Protein AF-A0A820M233-F1 (afdb_monomer)

Radius of gyration: 31.6 Å; Cα contacts (8 Å, |Δi|>4): 36; chains: 1; bounding box: 51×32×123 Å

Structure (mmCIF, N/CA/C/O backbone):
data_AF-A0A820M233-F1
#
_entry.id   AF-A0A820M233-F1
#
loop_
_atom_site.group_PDB
_atom_site.id
_atom_site.type_symbol
_atom_site.label_atom_id
_atom_site.label_alt_id
_atom_site.label_comp_id
_atom_site.label_asym_id
_atom_site.label_entity_id
_atom_site.label_seq_id
_atom_site.pdbx_PDB_ins_code
_atom_site.Cartn_x
_atom_site.Cartn_y
_atom_site.Cartn_z
_atom_site.occupancy
_atom_site.B_iso_or_equiv
_atom_site.auth_seq_id
_atom_site.auth_comp_id
_atom_site.auth_asym_id
_atom_site.auth_atom_id
_atom_site.pdbx_PDB_model_num
ATOM 1 N N . SER A 1 1 ? 24.628 9.278 89.684 1.00 38.31 1 SER A N 1
ATOM 2 C CA . SER A 1 1 ? 24.177 8.459 88.545 1.00 38.31 1 SER A CA 1
ATOM 3 C C . SER A 1 1 ? 22.726 8.836 88.276 1.00 38.31 1 SER A C 1
ATOM 5 O O . SER A 1 1 ? 21.856 8.348 88.975 1.00 38.31 1 SER A O 1
ATOM 7 N N . ILE A 1 2 ? 22.454 10.005 87.689 1.00 32.47 2 ILE A N 1
ATOM 8 C CA . ILE A 1 2 ? 22.476 10.325 86.247 1.00 32.47 2 ILE A CA 1
ATOM 9 C C . ILE A 1 2 ? 21.501 9.424 85.460 1.00 32.47 2 ILE A C 1
ATOM 11 O O . ILE A 1 2 ? 21.882 8.339 85.047 1.00 32.47 2 ILE A O 1
ATOM 15 N N . HIS A 1 3 ? 20.241 9.842 85.314 1.00 36.00 3 HIS A N 1
ATOM 16 C CA . HIS A 1 3 ? 19.661 10.309 84.042 1.00 36.00 3 HIS A CA 1
ATOM 17 C C . HIS A 1 3 ? 18.129 10.379 84.134 1.00 36.00 3 HIS A C 1
ATOM 19 O O . HIS A 1 3 ? 17.425 9.378 84.064 1.00 36.00 3 HIS A O 1
ATOM 25 N N . THR A 1 4 ? 17.629 11.608 84.240 1.00 45.09 4 THR A N 1
ATOM 26 C CA . THR A 1 4 ? 16.356 12.036 83.658 1.00 45.09 4 THR A CA 1
ATOM 27 C C . THR A 1 4 ? 16.516 12.026 82.133 1.00 45.09 4 THR A C 1
ATOM 29 O O . THR A 1 4 ? 17.450 12.652 81.634 1.00 45.09 4 THR A O 1
ATOM 32 N N . THR A 1 5 ? 15.631 11.359 81.395 1.00 42.38 5 THR A N 1
ATOM 33 C CA . THR A 1 5 ? 15.443 11.530 79.937 1.00 42.38 5 THR A CA 1
ATOM 34 C C . THR A 1 5 ? 13.952 11.327 79.669 1.00 42.38 5 THR A C 1
ATOM 36 O O . THR A 1 5 ? 13.454 10.214 79.793 1.00 42.38 5 THR A O 1
ATOM 39 N N . MET A 1 6 ? 13.162 12.401 79.677 1.00 38.78 6 MET A N 1
ATOM 40 C CA . MET A 1 6 ? 12.813 13.214 78.502 1.00 38.78 6 MET A CA 1
ATOM 41 C C . MET A 1 6 ? 12.041 12.413 77.451 1.00 38.78 6 MET A C 1
ATOM 43 O O . MET A 1 6 ? 12.595 11.570 76.750 1.00 38.78 6 MET A O 1
ATOM 47 N N . GLU A 1 7 ? 10.748 12.729 77.373 1.00 45.91 7 GLU A N 1
ATOM 48 C CA . GLU A 1 7 ? 9.872 12.466 76.239 1.00 45.91 7 GLU A CA 1
ATOM 49 C C . GLU A 1 7 ? 10.543 12.938 74.946 1.00 45.91 7 GLU A C 1
ATOM 51 O O . GLU A 1 7 ? 11.008 14.073 74.847 1.00 45.91 7 GLU A O 1
ATOM 56 N N . ALA A 1 8 ? 10.564 12.069 73.944 1.00 38.19 8 ALA A N 1
ATOM 57 C CA . ALA A 1 8 ? 10.807 12.462 72.569 1.00 38.19 8 ALA A CA 1
ATOM 58 C C . ALA A 1 8 ? 9.755 11.773 71.699 1.00 38.19 8 ALA A C 1
ATOM 60 O O . ALA A 1 8 ? 10.008 10.766 71.038 1.00 38.19 8 ALA A O 1
ATOM 61 N N . THR A 1 9 ? 8.540 12.315 71.730 1.00 41.75 9 THR A N 1
ATOM 62 C CA . THR A 1 9 ? 7.594 12.205 70.622 1.00 41.75 9 THR A CA 1
ATOM 63 C C . THR A 1 9 ? 8.270 12.853 69.419 1.00 41.75 9 THR A C 1
ATOM 65 O O . THR A 1 9 ? 8.308 14.074 69.284 1.00 41.75 9 THR A O 1
ATOM 68 N N . ILE A 1 10 ? 8.885 12.035 68.567 1.00 43.44 10 ILE A N 1
ATOM 69 C CA . ILE A 1 10 ? 9.341 12.473 67.250 1.00 43.44 10 ILE A CA 1
ATOM 70 C C . ILE A 1 10 ? 8.072 12.668 66.418 1.00 43.44 10 ILE A C 1
ATOM 72 O O . ILE A 1 10 ? 7.596 11.751 65.751 1.00 43.44 10 ILE A O 1
ATOM 76 N N . GLU A 1 11 ? 7.484 13.859 66.500 1.00 46.75 11 GLU A N 1
ATOM 77 C CA . GLU A 1 11 ? 6.568 14.323 65.468 1.00 46.75 11 GLU A CA 1
ATOM 78 C C . GLU A 1 11 ? 7.398 14.529 64.203 1.00 46.75 11 GLU A C 1
ATOM 80 O O . GLU A 1 11 ? 8.182 15.469 64.110 1.00 46.75 11 GLU A O 1
ATOM 85 N N . LEU A 1 12 ? 7.285 13.609 63.243 1.00 53.53 12 LEU A N 1
ATOM 86 C CA . LEU A 1 12 ? 7.840 13.813 61.910 1.00 53.53 12 LEU A CA 1
ATOM 87 C C . LEU A 1 12 ? 7.068 14.967 61.252 1.00 53.53 12 LEU A C 1
ATOM 89 O O . LEU A 1 12 ? 5.876 14.804 60.971 1.00 53.53 12 LEU A O 1
ATOM 93 N N . PRO A 1 13 ? 7.701 16.122 60.978 1.00 52.81 13 PRO A N 1
ATOM 94 C CA . PRO A 1 13 ? 7.056 17.158 60.208 1.00 52.81 13 PRO A CA 1
ATOM 95 C C . PR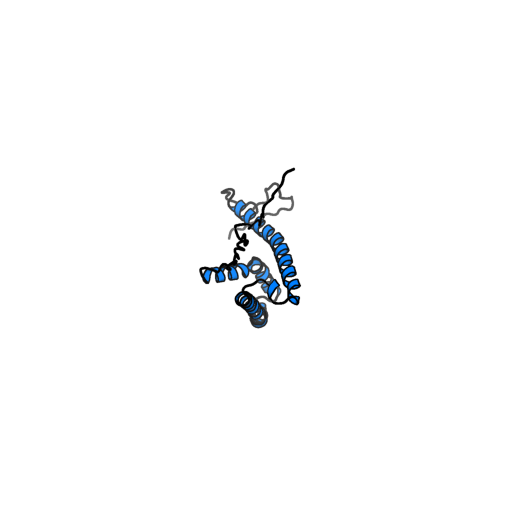O A 1 13 ? 7.134 16.774 58.727 1.00 52.81 13 PRO A C 1
ATOM 97 O O . PRO A 1 13 ? 8.101 16.175 58.260 1.00 52.81 13 PRO A O 1
ATOM 100 N N . VAL A 1 14 ? 6.126 17.213 57.980 1.00 55.03 14 VAL A N 1
ATOM 101 C CA . VAL A 1 14 ? 5.995 17.093 56.521 1.00 55.03 14 VAL A CA 1
ATOM 102 C C . VAL A 1 14 ? 5.449 15.740 56.052 1.00 55.03 14 VAL A C 1
ATOM 104 O O . VAL A 1 14 ? 6.149 14.765 55.796 1.00 55.03 14 VAL A O 1
ATOM 107 N N . SER A 1 15 ? 4.128 15.753 55.863 1.00 53.00 15 SER A N 1
ATOM 108 C CA . SER A 1 15 ? 3.355 14.848 55.016 1.00 53.00 15 SER A CA 1
ATOM 109 C C . SER A 1 15 ? 3.959 14.781 53.604 1.00 53.00 15 SER A C 1
ATOM 111 O O . SER A 1 15 ? 3.512 15.481 52.693 1.00 53.00 15 SER A O 1
ATOM 113 N N . TRP A 1 16 ? 4.928 13.895 53.389 1.00 54.38 16 TRP A N 1
ATOM 114 C CA . TRP A 1 16 ? 5.298 13.431 52.055 1.00 54.38 16 TRP A CA 1
ATOM 115 C C . TRP A 1 16 ? 4.195 12.504 51.533 1.00 54.38 16 TRP A C 1
ATOM 117 O O . TRP A 1 16 ? 4.330 11.283 51.513 1.00 54.38 16 TRP A O 1
ATOM 127 N N . LYS A 1 17 ? 3.067 13.085 51.112 1.00 49.50 17 LYS A N 1
ATOM 128 C CA . LYS A 1 17 ? 2.214 12.418 50.127 1.00 49.50 17 LYS A CA 1
ATOM 129 C C . LYS A 1 17 ? 2.962 12.551 48.803 1.00 49.50 17 LYS A C 1
ATOM 131 O O . LYS A 1 17 ? 3.160 13.691 48.378 1.00 49.50 17 LYS A O 1
ATOM 136 N N . PRO A 1 18 ? 3.417 11.462 48.158 1.00 49.62 18 PRO A N 1
ATOM 137 C CA . PRO A 1 18 ? 3.931 11.584 46.806 1.00 49.62 18 PRO A CA 1
ATOM 138 C C . PRO A 1 18 ? 2.808 12.210 45.981 1.00 49.62 18 PRO A C 1
ATOM 140 O O . PRO A 1 18 ? 1.702 11.669 45.920 1.00 49.62 18 PRO A O 1
ATOM 143 N N . ALA A 1 19 ? 3.061 13.386 45.411 1.00 57.50 19 ALA A N 1
ATOM 144 C CA . ALA A 1 19 ? 2.196 13.930 44.386 1.00 57.50 19 ALA A CA 1
ATOM 145 C C . ALA A 1 19 ? 2.296 12.955 43.211 1.00 57.50 19 ALA A C 1
ATOM 147 O O . ALA A 1 19 ? 3.203 13.040 42.387 1.00 57.50 19 ALA A O 1
ATOM 148 N N . VAL A 1 20 ? 1.405 11.962 43.178 1.00 57.38 20 VAL A N 1
ATOM 149 C CA . VAL A 1 20 ? 1.155 11.182 41.974 1.00 57.38 20 VAL A CA 1
ATOM 150 C C . VAL A 1 20 ? 0.529 12.177 41.017 1.00 57.38 20 VAL A C 1
ATOM 152 O O . VAL A 1 20 ? -0.683 12.385 41.012 1.00 57.38 20 VAL A O 1
ATOM 155 N N . GLN A 1 21 ? 1.378 12.870 40.266 1.00 50.62 21 GLN A N 1
ATOM 156 C CA . GLN A 1 21 ? 0.946 13.648 39.129 1.00 50.62 21 GLN A CA 1
ATOM 157 C C . GLN A 1 21 ? 0.366 12.627 38.160 1.00 50.62 21 GLN A C 1
ATOM 159 O O . GLN A 1 21 ? 1.099 11.908 37.481 1.00 50.62 21 GLN A O 1
ATOM 164 N N . GLN A 1 22 ? -0.958 12.474 38.188 1.00 53.41 22 GLN A N 1
ATOM 165 C CA . GLN A 1 22 ? -1.669 11.710 37.183 1.00 53.41 22 GLN A CA 1
ATOM 166 C C . GLN A 1 22 ? -1.393 12.424 35.867 1.00 53.41 22 GLN A C 1
ATOM 168 O O . GLN A 1 22 ? -2.031 13.424 35.546 1.00 53.41 22 GLN A O 1
ATOM 173 N N . VAL A 1 23 ? -0.392 11.948 35.129 1.00 58.34 23 VAL A N 1
ATOM 174 C CA . VAL A 1 23 ? -0.230 12.291 33.725 1.00 58.34 23 VAL A CA 1
ATOM 175 C C . VAL A 1 23 ? -1.447 11.678 33.047 1.00 58.34 23 VAL A C 1
ATOM 177 O O . VAL A 1 23 ? -1.435 10.517 32.639 1.00 58.34 23 VAL A O 1
ATOM 180 N N . THR A 1 24 ? -2.555 12.415 33.009 1.00 61.50 24 THR A N 1
ATOM 181 C CA . THR A 1 24 ? -3.652 12.098 32.108 1.00 61.50 24 THR A CA 1
ATOM 182 C C . THR A 1 24 ? -3.080 12.304 30.721 1.00 61.50 24 THR A C 1
ATOM 184 O O . THR A 1 24 ? -2.978 13.437 30.259 1.00 61.50 24 THR A O 1
ATOM 187 N N . ILE A 1 25 ? -2.614 11.215 30.105 1.00 70.31 25 ILE A N 1
ATOM 188 C CA . ILE A 1 25 ? -2.184 11.203 28.710 1.00 70.31 25 ILE A CA 1
ATOM 189 C C . ILE A 1 25 ? -3.427 11.565 27.901 1.00 70.31 25 ILE A C 1
ATOM 191 O O . ILE A 1 25 ? -4.274 10.719 27.609 1.00 70.31 25 ILE A O 1
ATOM 195 N N . GLN A 1 26 ? -3.589 12.855 27.631 1.00 73.88 26 GLN A N 1
ATOM 196 C CA . GLN A 1 26 ? -4.657 13.353 26.793 1.00 73.88 26 GLN A CA 1
ATOM 197 C C . GLN A 1 26 ? -4.315 12.929 25.370 1.00 73.88 26 GLN A C 1
ATOM 199 O O . GLN A 1 26 ? -3.221 13.189 24.876 1.00 73.88 26 GLN A O 1
ATOM 204 N N . ARG A 1 27 ? -5.222 12.180 24.740 1.00 75.75 27 ARG A N 1
ATOM 205 C CA . ARG A 1 27 ? -4.994 11.682 23.388 1.00 75.75 27 ARG A CA 1
ATOM 206 C C . ARG A 1 27 ? -4.935 12.865 22.425 1.00 75.75 27 ARG A C 1
ATOM 208 O O . ARG A 1 27 ? -5.901 13.618 22.334 1.00 75.75 27 ARG A O 1
ATOM 215 N N . GLU A 1 28 ? -3.836 12.952 21.688 1.00 84.00 28 GLU A N 1
ATOM 216 C CA . GLU A 1 28 ? -3.670 13.873 20.565 1.00 84.00 28 GLU A CA 1
ATOM 217 C C . GLU A 1 28 ? -4.801 13.668 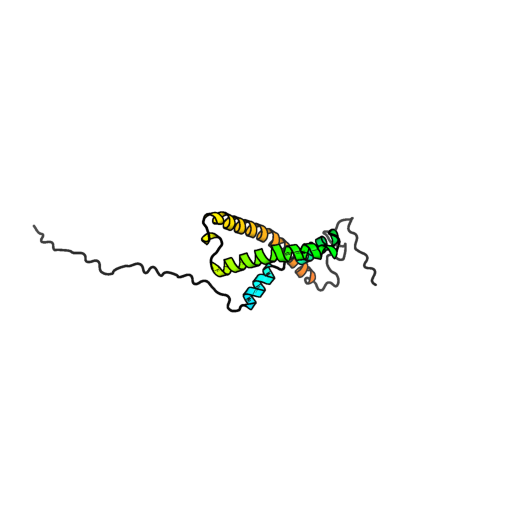19.545 1.00 84.00 28 GLU A C 1
ATOM 219 O O . GLU A 1 28 ? -5.111 12.537 19.141 1.00 84.00 28 GLU A O 1
ATOM 224 N N . SER A 1 29 ? -5.448 14.763 19.157 1.00 84.94 29 SER A N 1
ATOM 225 C CA . SER A 1 29 ? -6.471 14.798 18.113 1.00 84.94 29 SER A CA 1
ATOM 226 C C . SER A 1 29 ? -5.914 15.463 16.863 1.00 84.94 29 SER A C 1
ATOM 228 O O . SER A 1 29 ? -5.085 16.357 16.959 1.00 84.94 29 SER A O 1
ATOM 230 N N . TRP A 1 30 ? -6.416 15.067 15.697 1.00 86.81 30 TRP A N 1
ATOM 231 C CA . TRP A 1 30 ? -6.136 15.777 14.449 1.00 86.81 30 TRP A CA 1
ATOM 232 C C . TRP A 1 30 ? -6.640 17.217 14.530 1.00 86.81 30 TRP A C 1
ATOM 234 O O . TRP A 1 30 ? -7.769 17.435 14.981 1.00 86.81 30 TRP A O 1
ATOM 244 N N . ASP A 1 31 ? -5.834 18.168 14.061 1.00 86.81 31 ASP A N 1
ATOM 245 C CA . ASP A 1 31 ? -6.202 19.586 14.049 1.00 86.81 31 ASP A CA 1
ATOM 246 C C . ASP A 1 31 ? -7.247 19.848 12.951 1.00 86.81 31 ASP A C 1
ATOM 248 O O . ASP A 1 31 ? -8.233 20.576 13.131 1.00 86.81 31 ASP A O 1
ATOM 252 N N . HIS A 1 32 ? -7.113 19.145 11.818 1.00 91.88 32 HIS A N 1
ATOM 253 C CA . HIS A 1 32 ? -8.044 19.235 10.697 1.00 91.88 32 HIS A CA 1
ATOM 254 C C . HIS A 1 32 ? -8.545 17.872 10.206 1.00 91.88 32 HIS A C 1
ATOM 256 O O . HIS A 1 32 ? -7.804 16.905 10.042 1.00 91.88 32 HIS A O 1
ATOM 262 N N . LYS A 1 33 ? -9.836 17.804 9.847 1.00 89.94 33 LYS A N 1
ATOM 263 C CA . LYS A 1 33 ? -10.457 16.586 9.282 1.00 89.94 33 LYS A CA 1
ATOM 264 C C . LYS A 1 33 ? -9.809 16.135 7.969 1.00 89.94 33 LYS A C 1
ATOM 266 O O . LYS A 1 33 ? -9.846 14.952 7.644 1.00 89.94 33 LYS A O 1
ATOM 271 N N . ILE A 1 34 ? -9.243 17.078 7.215 1.00 93.75 34 ILE A N 1
ATOM 272 C CA . ILE A 1 34 ? -8.569 16.803 5.944 1.00 93.75 34 ILE A CA 1
ATOM 273 C C . ILE A 1 34 ? -7.283 16.007 6.179 1.00 93.75 34 ILE A C 1
ATOM 275 O O . ILE A 1 34 ? -7.010 15.094 5.413 1.00 93.75 34 ILE A O 1
ATOM 279 N N . GLU A 1 35 ? -6.536 16.280 7.250 1.00 93.75 35 GLU A N 1
ATOM 280 C CA . GLU A 1 3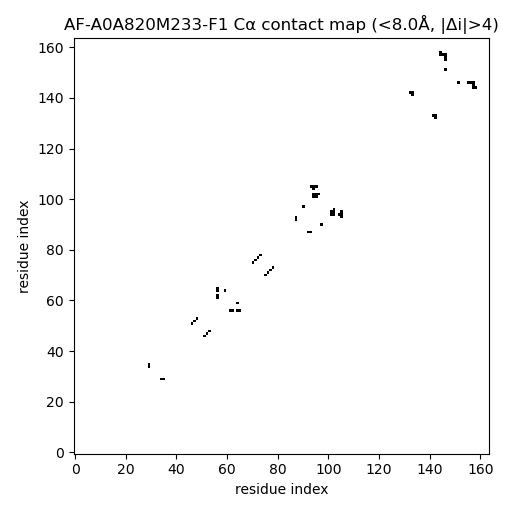5 ? -5.317 15.532 7.591 1.00 93.75 35 GLU A CA 1
ATOM 281 C C . GLU A 1 35 ? -5.639 14.065 7.862 1.00 93.75 35 GLU A C 1
ATOM 283 O O . GLU A 1 35 ? -4.994 13.170 7.320 1.00 93.75 35 GLU A O 1
ATOM 288 N N . PHE A 1 36 ? -6.710 13.819 8.621 1.00 91.38 36 PHE A N 1
ATOM 289 C CA . PHE A 1 36 ? -7.215 12.471 8.845 1.00 91.38 36 PHE A CA 1
ATOM 290 C C . PHE A 1 36 ? -7.629 11.792 7.532 1.00 91.38 36 PHE A C 1
ATOM 292 O O . PHE A 1 36 ? -7.253 10.647 7.285 1.00 91.38 36 PHE A O 1
ATOM 299 N N . LEU A 1 37 ? -8.372 12.491 6.667 1.00 93.19 37 LEU A N 1
ATOM 300 C CA . LEU A 1 37 ? -8.806 11.939 5.382 1.00 93.19 37 LEU A CA 1
ATOM 301 C C . LEU A 1 37 ? -7.613 11.606 4.475 1.00 93.19 37 LEU A C 1
ATOM 303 O O . LEU A 1 37 ? -7.578 10.528 3.886 1.00 93.19 37 LEU A O 1
ATOM 307 N N . LEU A 1 38 ? -6.628 12.499 4.390 1.00 94.06 38 LEU A N 1
ATOM 308 C CA . LEU A 1 38 ? -5.411 12.295 3.607 1.00 94.06 38 LEU A CA 1
ATOM 309 C C . LEU A 1 38 ? -4.581 11.130 4.149 1.00 94.06 38 LEU A C 1
ATOM 311 O O . LEU A 1 38 ? -4.089 10.331 3.357 1.00 94.06 38 LEU A O 1
ATOM 315 N N . ALA A 1 39 ? -4.476 10.979 5.472 1.00 93.38 39 ALA A N 1
ATOM 316 C CA . ALA A 1 39 ? -3.795 9.841 6.085 1.00 93.38 39 ALA A CA 1
ATOM 317 C C . ALA A 1 39 ? -4.483 8.509 5.739 1.00 93.38 39 ALA A C 1
ATOM 319 O O . ALA A 1 39 ? -3.818 7.535 5.389 1.00 93.38 39 ALA A O 1
ATOM 320 N N . VAL A 1 40 ? -5.818 8.472 5.777 1.00 93.31 40 VAL A N 1
ATOM 321 C CA . VAL A 1 40 ? -6.600 7.278 5.425 1.00 93.31 40 VAL A CA 1
ATOM 322 C C . VAL A 1 40 ? -6.489 6.949 3.933 1.00 93.31 40 VAL A C 1
ATOM 324 O O . VAL A 1 40 ? -6.310 5.785 3.579 1.00 93.31 40 VAL A O 1
ATOM 327 N N . ILE A 1 41 ? -6.546 7.951 3.051 1.00 94.62 41 ILE A N 1
ATOM 328 C CA . ILE A 1 41 ? -6.350 7.753 1.606 1.00 94.62 41 ILE A CA 1
ATOM 329 C C . ILE A 1 41 ? -4.921 7.278 1.320 1.00 94.62 41 ILE A C 1
ATOM 331 O O . ILE A 1 41 ? -4.742 6.343 0.545 1.00 94.62 41 ILE A O 1
ATOM 335 N N . GLY A 1 42 ? -3.916 7.869 1.969 1.00 94.00 42 GLY A N 1
ATOM 336 C CA . GLY A 1 42 ? -2.517 7.458 1.837 1.00 94.00 42 GLY A CA 1
ATOM 337 C C . GLY A 1 42 ? -2.260 6.033 2.329 1.00 94.00 42 GLY A C 1
ATOM 338 O O . GLY A 1 42 ? -1.416 5.343 1.772 1.00 94.00 42 GLY A O 1
ATOM 339 N N . TYR A 1 43 ? -3.018 5.564 3.324 1.00 91.81 43 TYR A N 1
ATOM 340 C CA . TYR A 1 43 ? -2.999 4.161 3.743 1.00 91.81 43 TYR A CA 1
ATOM 341 C C . TYR A 1 43 ? -3.696 3.229 2.734 1.00 91.81 43 TYR A C 1
ATOM 343 O O . TYR A 1 43 ? -3.255 2.101 2.536 1.00 91.81 43 TYR A O 1
ATOM 351 N N . ALA A 1 44 ? -4.778 3.685 2.094 1.00 92.81 44 ALA A N 1
ATOM 352 C CA . ALA A 1 44 ? -5.555 2.885 1.144 1.00 92.81 44 ALA A CA 1
ATOM 353 C C . ALA A 1 44 ? -4.918 2.785 -0.256 1.00 92.81 44 ALA A C 1
ATOM 355 O O . ALA A 1 44 ? -5.173 1.824 -0.986 1.00 92.81 44 ALA A O 1
ATOM 356 N N . VAL A 1 45 ? -4.132 3.786 -0.661 1.00 94.12 45 VAL A N 1
ATOM 357 C CA . VAL A 1 45 ? -3.454 3.818 -1.961 1.00 94.12 45 VAL A CA 1
ATOM 358 C C . VAL A 1 45 ? -2.036 3.283 -1.816 1.00 94.12 45 VAL A C 1
ATOM 360 O O . VAL A 1 45 ? -1.185 3.920 -1.204 1.00 94.12 45 VAL A O 1
ATOM 363 N N . ASP A 1 46 ? -1.769 2.136 -2.437 1.00 92.62 46 ASP A N 1
ATOM 364 C CA . ASP A 1 46 ? -0.459 1.495 -2.424 1.00 92.62 46 ASP A CA 1
ATOM 365 C C . ASP A 1 46 ? 0.070 1.198 -3.840 1.00 92.62 46 ASP A C 1
ATOM 367 O O . ASP A 1 46 ? -0.570 1.447 -4.865 1.00 92.62 46 ASP A O 1
ATOM 371 N N . LEU A 1 47 ? 1.280 0.645 -3.899 1.00 89.44 47 LEU A N 1
ATOM 372 C CA . LEU A 1 47 ? 1.920 0.216 -5.141 1.00 89.44 47 LEU A CA 1
ATOM 373 C C . LEU A 1 47 ? 1.209 -0.994 -5.784 1.00 89.44 47 LEU A C 1
ATOM 375 O O . LEU A 1 47 ? 1.267 -1.188 -7.002 1.00 89.44 47 LEU A O 1
ATOM 379 N N . GLY A 1 48 ? 0.473 -1.771 -4.983 1.00 88.00 48 GLY A N 1
ATOM 380 C CA . GLY A 1 48 ? -0.400 -2.840 -5.457 1.00 88.00 48 GLY A CA 1
ATOM 381 C C . GLY A 1 48 ? -1.502 -2.315 -6.377 1.00 88.00 48 GLY A C 1
ATOM 382 O O . GLY A 1 48 ? -1.784 -2.939 -7.405 1.00 88.00 48 GLY A O 1
ATOM 383 N N . ASN A 1 49 ? -2.052 -1.135 -6.097 1.00 91.81 49 ASN A N 1
ATOM 384 C CA . ASN A 1 49 ? -3.034 -0.494 -6.974 1.00 91.81 49 ASN A CA 1
ATOM 385 C C . ASN A 1 49 ? -2.453 -0.137 -8.356 1.00 91.81 49 ASN A C 1
ATOM 387 O O . ASN A 1 49 ? -3.199 -0.100 -9.333 1.00 91.81 49 ASN A O 1
ATOM 391 N N . VAL A 1 50 ? -1.136 0.074 -8.465 1.00 93.38 50 VAL A N 1
ATOM 392 C CA . VAL A 1 50 ? -0.475 0.468 -9.721 1.00 93.38 50 VAL A CA 1
ATOM 393 C C . VAL A 1 50 ? -0.164 -0.729 -10.617 1.00 93.38 50 VAL A C 1
ATOM 395 O O . VAL A 1 50 ? -0.432 -0.665 -11.812 1.00 93.38 50 VAL A O 1
ATOM 398 N N . TRP A 1 51 ? 0.384 -1.827 -10.081 1.00 90.62 51 TRP A N 1
ATOM 399 C CA . TRP A 1 51 ? 0.762 -2.985 -10.915 1.00 90.62 51 TRP A CA 1
ATOM 400 C C . TRP A 1 51 ? -0.182 -4.179 -10.783 1.00 90.62 51 TRP A C 1
ATOM 402 O O . TRP A 1 51 ? -0.428 -4.893 -11.759 1.00 90.62 51 TRP A O 1
ATOM 412 N N . ARG A 1 52 ? -0.723 -4.440 -9.587 1.00 91.75 52 ARG A N 1
ATOM 413 C CA . ARG A 1 52 ? -1.424 -5.701 -9.301 1.00 91.75 52 ARG A CA 1
ATOM 414 C C . ARG A 1 52 ? -2.849 -5.611 -9.790 1.00 91.75 52 ARG A C 1
ATOM 416 O O . ARG A 1 52 ? -3.329 -6.559 -10.404 1.00 91.75 52 ARG A O 1
ATOM 423 N N . PHE A 1 53 ? -3.494 -4.474 -9.546 1.00 92.88 53 PHE A N 1
ATOM 424 C CA . PHE A 1 53 ? -4.855 -4.246 -10.000 1.00 92.88 53 PHE A CA 1
ATOM 425 C C . PHE A 1 53 ? -4.972 -4.328 -11.535 1.00 92.88 53 PHE A C 1
ATOM 427 O O . PHE A 1 53 ? -5.765 -5.149 -11.997 1.00 92.88 53 PHE A O 1
ATOM 434 N N . PRO A 1 54 ? -4.145 -3.634 -12.347 1.00 93.62 54 PRO A N 1
ATOM 435 C CA . PRO A 1 54 ? -4.218 -3.776 -13.804 1.00 93.62 54 PRO A CA 1
ATOM 436 C C . PRO A 1 54 ? -3.908 -5.191 -14.292 1.00 93.62 54 PRO A C 1
ATOM 438 O O . PRO A 1 54 ? -4.602 -5.701 -15.169 1.00 93.62 54 PRO A O 1
ATOM 441 N N . THR A 1 55 ? -2.918 -5.859 -13.689 1.00 92.94 55 THR A N 1
ATOM 442 C CA . THR A 1 55 ? -2.585 -7.249 -14.042 1.00 92.94 55 THR A CA 1
ATOM 443 C C . THR A 1 55 ? -3.757 -8.188 -13.745 1.00 92.94 55 THR A C 1
ATOM 445 O O . THR A 1 55 ? -4.107 -9.025 -14.574 1.00 92.94 55 THR A O 1
ATOM 448 N N . ALA A 1 56 ? -4.423 -8.022 -12.599 1.00 92.31 56 ALA A N 1
ATOM 449 C CA . ALA A 1 56 ? -5.594 -8.813 -12.236 1.00 92.31 56 ALA A CA 1
ATOM 450 C C . ALA A 1 56 ? -6.776 -8.559 -13.181 1.00 92.31 56 ALA A C 1
ATOM 452 O O . ALA A 1 56 ? -7.422 -9.517 -13.601 1.00 92.31 56 ALA A O 1
ATOM 453 N N . VAL A 1 57 ? -7.037 -7.302 -13.551 1.00 94.75 57 VAL A N 1
ATOM 454 C CA . VAL A 1 57 ? -8.068 -6.948 -14.539 1.00 94.75 57 VAL A CA 1
ATOM 455 C C . VAL A 1 57 ? -7.761 -7.625 -15.875 1.00 94.75 57 VAL A C 1
ATOM 457 O O . VAL A 1 57 ? -8.627 -8.288 -16.438 1.00 94.75 57 VAL A O 1
ATOM 460 N N . TYR A 1 58 ? -6.520 -7.523 -16.356 1.00 93.44 58 TYR A N 1
ATOM 461 C CA . TYR A 1 58 ? -6.108 -8.110 -17.630 1.00 93.44 58 TYR A CA 1
ATOM 462 C C . TYR A 1 58 ? -6.287 -9.635 -17.660 1.00 93.44 58 TYR A C 1
ATOM 464 O O . TYR A 1 58 ? -6.862 -10.169 -18.607 1.00 93.44 58 TYR A O 1
ATOM 472 N N . MET A 1 59 ? -5.866 -10.339 -16.606 1.00 94.44 59 MET A N 1
ATOM 473 C CA . MET A 1 59 ? -5.947 -11.803 -16.551 1.00 94.44 59 MET A CA 1
ATOM 474 C C . MET A 1 59 ? -7.372 -12.336 -16.321 1.00 94.44 59 MET A C 1
ATOM 476 O O . MET A 1 59 ? -7.670 -13.451 -16.739 1.00 94.44 59 MET A O 1
ATOM 480 N N . ASN A 1 60 ? -8.264 -11.562 -15.691 1.00 93.56 60 ASN A N 1
ATOM 481 C CA . ASN A 1 60 ? -9.618 -12.004 -15.322 1.00 93.56 60 ASN A CA 1
ATOM 482 C C . ASN A 1 60 ? -10.720 -11.482 -16.266 1.00 93.56 60 ASN A C 1
ATOM 484 O O . ASN A 1 60 ? -11.836 -11.195 -15.832 1.00 93.56 60 ASN A O 1
ATOM 488 N N . GLY A 1 61 ? -10.427 -11.357 -17.563 1.00 90.88 61 GLY A N 1
ATOM 489 C CA . GLY A 1 61 ? -11.431 -10.977 -18.567 1.00 90.88 61 GLY A CA 1
ATOM 490 C C . GLY A 1 61 ? -11.618 -9.467 -18.749 1.00 90.88 61 GLY A C 1
ATOM 491 O O . GLY A 1 61 ? -12.675 -9.023 -19.203 1.00 90.88 61 GLY A O 1
ATOM 492 N N . GLY A 1 62 ? -10.604 -8.667 -18.408 1.00 92.38 62 GLY A N 1
ATOM 493 C CA . GLY A 1 62 ? -10.564 -7.232 -18.673 1.00 92.38 62 GLY A CA 1
ATOM 494 C C . GLY A 1 62 ? -11.719 -6.488 -18.006 1.00 92.38 62 GLY A C 1
ATOM 495 O O . GLY A 1 62 ? -11.939 -6.588 -16.801 1.00 92.38 62 GLY A O 1
ATOM 496 N N . GLY A 1 63 ? -12.495 -5.754 -18.805 1.00 91.25 63 GLY A N 1
ATOM 497 C CA . GLY A 1 63 ? -13.614 -4.942 -18.320 1.00 91.25 63 GLY A CA 1
ATOM 498 C C . GLY A 1 63 ? -14.701 -5.721 -17.564 1.00 91.25 63 GLY A C 1
ATOM 499 O O . GLY A 1 63 ? -15.372 -5.146 -16.709 1.00 91.25 63 GLY A O 1
ATOM 500 N N . ALA A 1 64 ? -14.858 -7.027 -17.807 1.00 94.00 64 ALA A N 1
ATOM 501 C CA . ALA A 1 64 ? -15.854 -7.840 -17.105 1.00 94.00 64 ALA A CA 1
ATOM 502 C C . ALA A 1 64 ? -15.523 -8.045 -15.613 1.00 94.00 64 ALA A C 1
ATOM 504 O O . ALA A 1 64 ? -16.434 -8.237 -14.808 1.00 94.00 64 ALA A O 1
ATOM 505 N N . PHE A 1 65 ? -14.247 -7.936 -15.222 1.00 93.62 65 PHE A N 1
ATOM 506 C CA . PHE A 1 65 ? -13.793 -8.070 -13.833 1.00 93.62 65 PHE A CA 1
ATOM 507 C C . PHE A 1 65 ? -14.391 -7.007 -12.897 1.00 93.62 65 PHE A C 1
ATOM 509 O O . PHE A 1 65 ? -14.553 -7.244 -11.699 1.00 93.62 65 PHE A O 1
ATOM 516 N N . PHE A 1 66 ? -14.775 -5.845 -13.432 1.00 94.12 66 PHE A N 1
ATOM 517 C CA . PHE A 1 66 ? -15.327 -4.760 -12.624 1.00 94.12 66 PHE A CA 1
ATOM 518 C C . PHE A 1 66 ? -16.673 -5.108 -11.981 1.00 94.12 66 PHE A C 1
ATOM 520 O O . PHE A 1 66 ? -16.950 -4.644 -10.878 1.00 94.12 66 PHE A O 1
ATOM 527 N N . ILE A 1 67 ? -17.491 -5.952 -12.619 1.00 94.94 67 ILE A N 1
ATOM 528 C CA . ILE A 1 67 ? -18.805 -6.346 -12.088 1.00 94.94 67 ILE A CA 1
ATOM 529 C C . ILE A 1 67 ? -18.658 -7.061 -10.730 1.00 94.94 67 ILE A C 1
ATOM 531 O O . ILE A 1 67 ? -19.172 -6.542 -9.735 1.00 94.94 67 ILE A O 1
ATOM 535 N N . PRO A 1 68 ? -17.937 -8.197 -10.620 1.00 95.12 68 PRO A N 1
ATOM 536 C CA . PRO A 1 68 ? -17.719 -8.840 -9.326 1.00 95.12 68 PRO A CA 1
ATOM 537 C C . PRO A 1 68 ? -16.874 -7.981 -8.377 1.00 95.12 68 PRO A C 1
ATOM 539 O O . PRO A 1 68 ? -17.112 -8.014 -7.171 1.00 95.12 68 PRO A O 1
ATOM 542 N N . TYR A 1 69 ? -15.936 -7.176 -8.890 1.00 94.56 69 TYR A N 1
ATOM 543 C CA . TYR A 1 69 ? -15.125 -6.273 -8.069 1.00 94.56 69 TYR A CA 1
ATOM 544 C C . TYR A 1 69 ? -15.983 -5.253 -7.305 1.00 94.56 69 TYR A C 1
ATOM 546 O O . TYR A 1 69 ? -15.853 -5.142 -6.087 1.00 94.56 69 TYR A O 1
ATOM 554 N N . PHE A 1 70 ? -16.904 -4.553 -7.977 1.00 95.81 70 PHE A N 1
ATOM 555 C CA . PHE A 1 70 ? -17.772 -3.572 -7.318 1.00 95.81 70 PHE A CA 1
ATOM 556 C C . PHE A 1 70 ? -18.772 -4.220 -6.359 1.00 95.81 70 PHE A C 1
ATOM 558 O O . PHE A 1 70 ? -19.038 -3.661 -5.297 1.00 95.81 70 PHE A O 1
ATOM 565 N N . ILE A 1 71 ? -19.285 -5.412 -6.683 1.00 97.12 71 ILE A N 1
ATOM 566 C CA . ILE A 1 71 ? -20.160 -6.166 -5.773 1.00 97.12 71 ILE A CA 1
ATOM 567 C C . ILE A 1 71 ? -19.405 -6.491 -4.475 1.00 97.12 71 ILE A C 1
ATOM 569 O O . ILE A 1 71 ? -19.873 -6.159 -3.386 1.00 97.12 71 ILE A O 1
ATOM 573 N N . LEU A 1 72 ? -18.209 -7.078 -4.570 1.00 95.94 72 LEU A N 1
ATOM 574 C CA . LEU A 1 72 ? -17.393 -7.402 -3.395 1.00 95.94 72 LEU A CA 1
ATOM 575 C C . LEU A 1 72 ? -16.945 -6.148 -2.632 1.00 95.94 72 LEU A C 1
ATOM 577 O O . LEU A 1 72 ? -16.872 -6.171 -1.402 1.00 95.94 72 LEU A O 1
ATOM 581 N N . LEU A 1 73 ? -16.693 -5.042 -3.333 1.00 95.44 73 LEU A N 1
ATOM 582 C CA . LEU A 1 73 ? -16.353 -3.767 -2.710 1.00 95.44 73 LEU A CA 1
ATOM 583 C C . LEU A 1 73 ? -17.525 -3.208 -1.893 1.00 95.44 73 LEU A C 1
ATOM 585 O O . LEU A 1 73 ? -17.319 -2.807 -0.754 1.00 95.44 73 LEU A O 1
ATOM 589 N N . ILE A 1 74 ? -18.743 -3.199 -2.436 1.00 97.00 74 ILE A N 1
ATOM 590 C CA . ILE A 1 74 ? -19.914 -2.614 -1.765 1.00 97.00 74 ILE A CA 1
ATOM 591 C C . ILE A 1 74 ? -20.401 -3.485 -0.605 1.00 97.00 74 ILE A C 1
ATOM 593 O O . ILE A 1 74 ? -20.745 -2.951 0.446 1.00 97.00 74 ILE A O 1
ATOM 597 N N . PHE A 1 75 ? -20.425 -4.808 -0.772 1.00 96.31 75 PHE A N 1
ATOM 598 C CA . PHE A 1 75 ? -20.962 -5.712 0.251 1.00 96.31 75 PHE A CA 1
ATOM 599 C C . PHE A 1 75 ? -19.917 -6.206 1.256 1.00 96.31 75 PHE A C 1
ATOM 601 O O . PHE A 1 75 ? -20.280 -6.568 2.372 1.00 96.31 75 PHE A O 1
ATOM 608 N N . GLY A 1 76 ? -18.636 -6.229 0.886 1.00 95.62 76 GLY A N 1
ATOM 609 C CA . GLY A 1 76 ? -17.550 -6.708 1.745 1.00 95.62 76 GLY A CA 1
ATOM 610 C C . GLY A 1 76 ? -16.582 -5.603 2.149 1.00 95.62 76 GLY A C 1
ATOM 611 O O . GLY A 1 76 ? -16.420 -5.322 3.335 1.00 95.62 76 GLY A O 1
ATOM 612 N N . GLY A 1 77 ? -15.955 -4.954 1.165 1.00 94.69 77 GLY A N 1
ATOM 613 C CA . GLY A 1 77 ? -14.890 -3.974 1.403 1.00 94.69 77 GLY A CA 1
ATOM 614 C C . GLY A 1 77 ? -15.341 -2.760 2.221 1.00 94.69 77 GLY A C 1
ATOM 615 O O . GLY A 1 77 ? -14.791 -2.493 3.288 1.00 94.69 77 GLY A O 1
ATOM 616 N N . LEU A 1 78 ? -16.361 -2.044 1.744 1.00 94.69 78 LEU A N 1
ATOM 617 C CA . LEU A 1 78 ? -16.874 -0.825 2.373 1.00 94.69 78 LEU A CA 1
ATOM 618 C C . LEU A 1 78 ? -17.440 -1.072 3.783 1.00 94.69 78 LEU A C 1
ATOM 620 O O . LEU A 1 78 ? -17.081 -0.306 4.678 1.00 94.69 78 LEU A O 1
ATOM 624 N N . PRO A 1 79 ? -18.258 -2.115 4.042 1.00 96.00 79 PRO A N 1
ATOM 625 C CA . PRO A 1 79 ? -18.776 -2.374 5.383 1.00 96.00 79 PRO A CA 1
ATOM 626 C C . PRO A 1 79 ? -17.676 -2.697 6.395 1.00 96.00 79 PRO A C 1
ATOM 628 O O . PRO A 1 79 ? -17.698 -2.156 7.500 1.00 96.00 79 PRO A O 1
ATOM 631 N N . LEU A 1 80 ? -16.692 -3.523 6.018 1.00 94.00 80 LEU A N 1
ATOM 632 C CA . LEU A 1 80 ? -15.567 -3.858 6.897 1.00 94.00 80 LEU A CA 1
ATOM 633 C C . LEU A 1 80 ? -14.703 -2.629 7.191 1.00 94.00 80 LEU A C 1
ATOM 635 O O . LEU A 1 80 ? -14.383 -2.364 8.348 1.00 94.00 80 LEU A O 1
ATOM 639 N N . PHE A 1 81 ? -14.388 -1.841 6.163 1.00 93.81 81 PHE A N 1
ATOM 640 C CA . PHE A 1 81 ? -13.617 -0.611 6.314 1.00 93.81 81 PHE A CA 1
ATOM 641 C C . PHE A 1 81 ? -14.333 0.421 7.195 1.00 93.81 81 PHE A C 1
ATOM 643 O O . PHE A 1 81 ? -13.732 1.009 8.094 1.00 93.81 81 PHE A O 1
ATOM 650 N N . TYR A 1 82 ? -15.637 0.614 6.985 1.00 93.81 82 TYR A N 1
ATOM 651 C CA . TYR A 1 82 ? -16.441 1.516 7.804 1.00 93.81 82 TYR A CA 1
ATOM 652 C C . TYR A 1 82 ? -16.514 1.053 9.263 1.00 93.81 82 TYR A C 1
ATOM 654 O O . TYR A 1 82 ? -16.354 1.870 10.170 1.00 93.81 82 TYR A O 1
ATOM 662 N N . MET A 1 83 ? -16.715 -0.247 9.496 1.00 92.75 83 MET A N 1
ATOM 663 C CA . MET A 1 83 ? -16.750 -0.826 10.839 1.00 92.75 83 MET A CA 1
ATOM 664 C C . MET A 1 83 ? -15.426 -0.605 11.583 1.00 92.75 83 MET A C 1
ATOM 666 O O . MET A 1 83 ? -15.450 -0.168 12.733 1.00 92.75 83 MET A O 1
ATOM 670 N N . GLU A 1 84 ? -14.285 -0.852 10.935 1.00 91.00 84 GLU A N 1
ATOM 671 C CA . GLU A 1 84 ? -12.947 -0.630 11.504 1.00 91.00 84 GLU A CA 1
ATOM 672 C C . GLU A 1 84 ? -12.768 0.836 11.939 1.00 91.00 84 GLU A C 1
ATOM 674 O O . GLU A 1 84 ? -12.398 1.127 13.082 1.00 91.00 84 GLU A O 1
ATOM 679 N N . LEU A 1 85 ? -13.109 1.779 11.053 1.00 91.00 85 LEU A N 1
ATOM 680 C CA . LEU A 1 85 ? -13.012 3.210 11.338 1.00 91.00 85 LEU A CA 1
ATOM 681 C C . LEU A 1 85 ? -13.959 3.635 12.466 1.00 91.00 85 LEU A C 1
ATOM 683 O O . LEU A 1 85 ? -13.547 4.363 13.373 1.00 91.00 85 LEU A O 1
ATOM 687 N N . ALA A 1 86 ? -15.211 3.174 12.441 1.00 91.25 86 ALA A N 1
ATOM 688 C CA . ALA A 1 86 ? -16.199 3.478 13.472 1.00 91.25 86 ALA A CA 1
ATOM 689 C C . ALA A 1 86 ? -15.760 2.947 14.846 1.00 91.25 86 ALA A C 1
ATOM 691 O O . ALA A 1 86 ? -15.826 3.680 15.836 1.00 91.25 86 ALA A O 1
ATOM 692 N N . LEU A 1 87 ? -15.244 1.715 14.911 1.00 88.38 87 LEU A N 1
ATOM 693 C CA . LEU A 1 87 ? -14.721 1.119 16.142 1.00 88.38 87 LEU A CA 1
ATOM 694 C C . LEU A 1 87 ? -13.514 1.889 16.684 1.00 88.38 87 LEU A C 1
ATOM 696 O O . LEU A 1 87 ? -13.463 2.153 17.890 1.00 88.38 87 LEU A O 1
ATOM 700 N N . GLY A 1 88 ? -12.585 2.288 15.810 1.00 87.62 88 GLY A N 1
ATOM 701 C CA . GLY A 1 88 ? -11.409 3.076 16.183 1.00 87.62 88 GLY A CA 1
ATOM 702 C C . GLY A 1 88 ? -11.758 4.470 16.719 1.00 87.62 88 GLY A C 1
ATOM 703 O O . GLY A 1 88 ? -11.148 4.936 17.689 1.00 87.62 88 GLY A O 1
ATOM 704 N N . GLN A 1 89 ? -12.771 5.122 16.136 1.00 87.00 89 GLN A N 1
ATOM 705 C CA . GLN A 1 89 ? -13.265 6.428 16.591 1.00 87.00 89 GLN A CA 1
ATOM 706 C C . GLN A 1 89 ? -14.107 6.334 17.872 1.00 87.00 89 GLN A C 1
ATOM 708 O O . GLN A 1 89 ? -14.021 7.232 18.713 1.00 87.00 89 GLN A O 1
ATOM 713 N N . TYR A 1 90 ? -14.891 5.264 18.043 1.00 86.50 90 TYR A N 1
ATOM 714 C CA . TYR A 1 90 ? -15.759 5.063 19.209 1.00 86.50 90 TYR A CA 1
ATOM 715 C C . TYR A 1 90 ? -14.970 4.686 20.467 1.00 86.50 90 TYR A C 1
ATOM 717 O O . TYR A 1 90 ? -15.072 5.364 21.486 1.00 86.50 90 TYR A O 1
ATOM 725 N N . HIS A 1 91 ? -14.137 3.642 20.401 1.00 84.06 91 HIS A N 1
ATOM 726 C CA . HIS A 1 91 ? -13.389 3.171 21.574 1.00 84.06 91 HIS A CA 1
ATOM 727 C C . HIS A 1 91 ? -12.238 4.099 21.951 1.00 84.06 91 HIS A C 1
ATOM 729 O O . HIS A 1 91 ? -11.732 4.035 23.071 1.00 84.06 91 HIS A O 1
ATOM 735 N N . ARG A 1 92 ? -11.792 4.938 21.007 1.00 80.12 92 ARG A N 1
ATOM 736 C CA . ARG A 1 92 ? -10.662 5.860 21.161 1.00 80.12 92 ARG A CA 1
ATOM 737 C C . ARG A 1 92 ? -9.423 5.210 21.798 1.00 80.12 92 ARG A C 1
ATOM 739 O O . ARG A 1 92 ? -8.589 5.907 22.375 1.00 80.12 92 ARG A O 1
ATOM 746 N N . SER A 1 93 ? -9.255 3.907 21.611 1.00 74.00 93 SER A N 1
ATOM 747 C CA . SER A 1 93 ? -8.198 3.089 22.192 1.00 74.00 93 SER A CA 1
ATOM 748 C C . SER A 1 93 ? -7.770 2.020 21.185 1.00 74.00 93 SER A C 1
ATOM 750 O O . SER A 1 93 ? -8.473 1.774 20.205 1.00 74.00 93 SER A O 1
ATOM 752 N N . GLY A 1 94 ? -6.590 1.432 21.382 1.00 71.44 94 GLY A N 1
ATOM 753 C CA . GLY A 1 94 ? -6.094 0.365 20.513 1.00 71.44 94 GLY A CA 1
ATOM 754 C C . GLY A 1 94 ? -6.908 -0.925 20.651 1.00 71.44 94 GLY A C 1
ATOM 755 O O . GLY A 1 94 ? -7.683 -1.092 21.588 1.00 71.44 94 GLY A O 1
ATOM 756 N N . VAL A 1 95 ? -6.667 -1.887 19.759 1.00 70.50 95 VAL A N 1
ATOM 757 C CA . VAL A 1 95 ? -7.369 -3.191 19.699 1.00 70.50 95 VAL A CA 1
ATOM 758 C C . VAL A 1 95 ? -7.337 -3.970 21.034 1.00 70.50 95 VAL A C 1
ATOM 760 O O . VAL A 1 95 ? -8.176 -4.828 21.292 1.00 70.50 95 VAL A O 1
ATOM 763 N N . PHE A 1 96 ? -6.404 -3.642 21.931 1.00 67.88 96 PHE A N 1
ATOM 764 C CA . PHE A 1 96 ? -6.156 -4.340 23.195 1.00 67.88 96 PHE A CA 1
ATOM 765 C C . PHE A 1 96 ? -7.177 -4.094 24.320 1.00 67.88 96 PHE A C 1
ATOM 767 O O . PHE A 1 96 ? -7.144 -4.821 25.318 1.00 67.88 96 PHE A O 1
ATOM 774 N N . THR A 1 97 ? -8.047 -3.087 24.207 1.00 68.75 97 THR A N 1
ATOM 775 C CA . THR A 1 97 ? -8.950 -2.646 25.293 1.00 68.75 97 THR A CA 1
ATOM 776 C C . THR A 1 97 ? -10.422 -3.006 25.086 1.00 68.75 97 THR A C 1
ATOM 778 O O . THR A 1 97 ? -11.206 -2.838 26.015 1.00 68.75 97 THR A O 1
ATOM 781 N N . ILE A 1 98 ? -10.805 -3.538 23.920 1.00 72.06 98 ILE A N 1
ATOM 782 C CA . ILE A 1 98 ? -12.213 -3.812 23.573 1.00 72.06 98 ILE A CA 1
ATOM 783 C C . ILE A 1 98 ? -12.722 -5.098 24.243 1.00 72.06 98 ILE A C 1
ATOM 785 O O . ILE A 1 98 ? -13.769 -5.100 24.883 1.00 72.06 98 ILE A O 1
ATOM 789 N N . CYS A 1 99 ? -11.989 -6.208 24.118 1.00 72.94 99 CYS A N 1
ATOM 790 C CA . CYS A 1 99 ? -12.334 -7.476 24.764 1.00 72.94 99 CYS A CA 1
ATOM 791 C C . CYS A 1 99 ? -11.062 -8.307 25.027 1.00 72.94 99 CYS A C 1
ATOM 793 O O . CYS A 1 99 ? -10.180 -8.371 24.167 1.00 72.94 99 CYS A O 1
ATOM 795 N N . PRO A 1 100 ? -10.926 -8.973 26.189 1.00 74.56 100 PRO A N 1
ATOM 796 C CA . PRO A 1 100 ? -9.756 -9.802 26.484 1.00 74.56 100 PRO A CA 1
ATOM 797 C C . PRO A 1 100 ? -9.561 -10.947 25.479 1.00 74.56 100 PRO A C 1
ATOM 799 O O . PRO A 1 100 ? -8.421 -11.329 25.229 1.00 74.56 100 PRO A O 1
ATOM 802 N N . LEU A 1 101 ? -10.635 -11.442 24.852 1.00 74.12 101 LEU A N 1
ATOM 803 C CA . LEU A 1 101 ? -10.566 -12.492 23.831 1.00 74.12 101 LEU A CA 1
ATOM 804 C C . LEU A 1 101 ? -9.921 -12.000 22.521 1.00 74.12 101 LEU A C 1
ATOM 806 O O . LEU A 1 101 ? -9.201 -12.751 21.870 1.00 74.12 101 LEU A O 1
ATOM 810 N N . VAL A 1 102 ? -10.113 -10.726 22.156 1.00 78.88 102 VAL A N 1
ATOM 811 C CA . VAL A 1 102 ? -9.549 -10.144 20.921 1.00 78.88 102 VAL A CA 1
ATOM 812 C C . VAL A 1 102 ? -8.140 -9.572 21.111 1.00 78.88 102 VAL A C 1
ATOM 814 O O . VAL A 1 102 ? -7.521 -9.131 20.145 1.00 78.88 102 VAL A O 1
ATOM 817 N N . LYS A 1 103 ? -7.568 -9.638 22.325 1.00 81.00 103 LYS A N 1
ATOM 818 C CA . LYS A 1 103 ? -6.176 -9.212 22.569 1.00 81.00 103 LYS A CA 1
ATOM 819 C C . LYS A 1 103 ? -5.169 -9.950 21.686 1.00 81.00 103 LYS A C 1
ATOM 821 O O . LYS A 1 103 ? -4.193 -9.340 21.258 1.00 81.00 103 LYS A O 1
ATOM 826 N N . GLY A 1 104 ? -5.408 -11.233 21.400 1.00 85.75 104 GLY A N 1
ATOM 827 C CA . GLY A 1 104 ? -4.559 -12.020 20.500 1.00 85.75 104 GLY A CA 1
ATOM 828 C C . GLY A 1 104 ? -4.532 -11.459 19.075 1.00 85.75 104 GLY A C 1
ATOM 829 O O . GLY A 1 104 ? -3.471 -11.410 18.458 1.00 85.75 104 GLY A O 1
ATOM 830 N N . VAL A 1 105 ? -5.669 -10.945 18.592 1.00 88.19 105 VAL A N 1
ATOM 831 C CA . VAL A 1 105 ? -5.773 -10.300 17.274 1.00 88.19 105 VAL A CA 1
ATOM 832 C C . VAL A 1 105 ? -4.922 -9.033 17.231 1.00 88.19 105 VAL A C 1
ATOM 834 O O . VAL A 1 105 ? -4.193 -8.827 16.269 1.00 88.19 105 VAL A O 1
ATOM 837 N N . GLY A 1 106 ? -4.921 -8.233 18.302 1.00 87.69 106 GLY A N 1
ATOM 838 C CA . GLY A 1 106 ? -4.064 -7.047 18.397 1.00 87.69 106 GLY A CA 1
ATOM 839 C C . GLY A 1 106 ? -2.573 -7.371 18.242 1.00 87.69 106 GLY A C 1
ATOM 840 O O . GLY A 1 106 ? -1.877 -6.713 17.470 1.00 87.69 106 GLY A O 1
ATOM 841 N N . TRP A 1 107 ? -2.085 -8.418 18.917 1.00 89.62 107 TRP A N 1
ATOM 842 C CA . TRP A 1 107 ? -0.690 -8.860 18.784 1.00 89.62 107 TRP A CA 1
ATOM 843 C C . TRP A 1 107 ? -0.374 -9.404 17.389 1.00 89.62 107 TRP A C 1
ATOM 845 O O . TRP A 1 107 ? 0.683 -9.091 16.841 1.00 89.62 107 TRP A O 1
ATOM 855 N N . ALA A 1 108 ? -1.295 -10.165 16.793 1.00 92.31 108 ALA A N 1
ATOM 856 C CA . ALA A 1 108 ? -1.146 -10.654 15.426 1.00 92.31 108 ALA A CA 1
ATOM 857 C C . ALA A 1 108 ? -1.045 -9.497 14.418 1.00 92.31 108 ALA A C 1
ATOM 859 O O . ALA A 1 108 ? -0.151 -9.500 13.574 1.00 92.31 108 ALA A O 1
ATOM 860 N N . THR A 1 109 ? -1.889 -8.469 14.545 1.00 91.25 109 THR A N 1
ATOM 861 C CA . THR A 1 109 ? -1.850 -7.281 13.680 1.00 91.25 109 THR A CA 1
ATOM 862 C C . THR A 1 109 ? -0.531 -6.519 13.812 1.00 91.25 109 THR A C 1
ATOM 864 O O . THR A 1 109 ? 0.039 -6.110 12.802 1.00 91.25 109 THR A O 1
ATOM 867 N N . VAL A 1 110 ? 0.006 -6.362 15.029 1.00 92.56 110 VAL A N 1
ATOM 868 C CA . VAL A 1 110 ? 1.324 -5.730 15.237 1.00 92.56 110 VAL A CA 1
ATOM 869 C C . VAL A 1 110 ? 2.433 -6.530 14.549 1.00 92.56 110 VAL A C 1
ATOM 871 O O . VAL A 1 110 ? 3.268 -5.940 13.863 1.00 92.56 110 VAL A O 1
ATOM 874 N N . LEU A 1 111 ? 2.423 -7.860 14.678 1.00 96.06 111 LEU A N 1
ATOM 875 C CA . LEU A 1 111 ? 3.406 -8.725 14.026 1.00 96.06 111 LEU A CA 1
ATOM 876 C C . LEU A 1 111 ? 3.321 -8.632 12.495 1.00 96.06 111 LEU A C 1
ATOM 878 O O . LEU A 1 111 ? 4.345 -8.453 11.838 1.00 96.06 111 LEU A O 1
ATOM 882 N N . ILE A 1 112 ? 2.113 -8.703 11.927 1.00 95.94 112 ILE A N 1
ATOM 883 C CA . ILE A 1 112 ? 1.897 -8.583 10.477 1.00 95.94 112 ILE A CA 1
ATOM 884 C C . ILE A 1 112 ? 2.391 -7.222 9.979 1.00 95.94 112 ILE A C 1
ATOM 886 O O . ILE A 1 112 ? 3.133 -7.166 9.000 1.00 95.94 112 ILE A O 1
ATOM 890 N N . ASN A 1 113 ? 2.053 -6.134 10.676 1.00 94.88 113 ASN A N 1
ATOM 891 C CA . ASN A 1 113 ? 2.5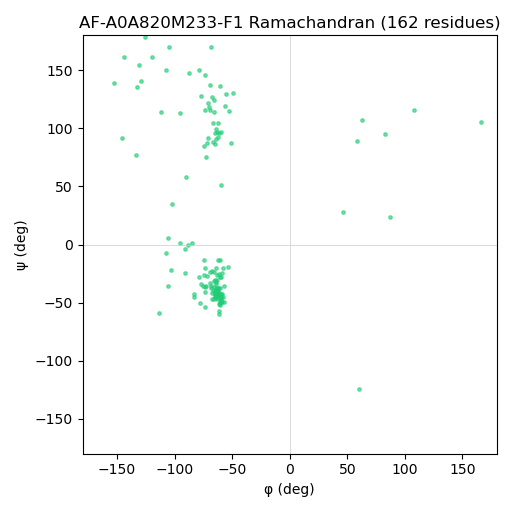10 -4.793 10.312 1.00 94.88 113 ASN A CA 1
ATOM 892 C C . ASN A 1 113 ? 4.035 -4.659 10.384 1.00 94.88 113 ASN A C 1
ATOM 894 O O . ASN A 1 113 ? 4.628 -4.026 9.516 1.00 94.88 113 ASN A O 1
ATOM 898 N N . PHE A 1 114 ? 4.685 -5.287 11.366 1.00 96.25 114 PHE A N 1
ATOM 899 C CA . PHE A 1 114 ? 6.144 -5.310 11.456 1.00 96.25 114 PHE A CA 1
ATO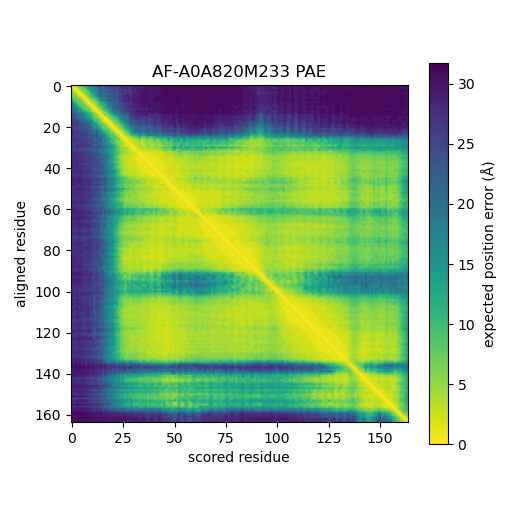M 900 C C . PHE A 1 114 ? 6.783 -6.043 10.267 1.00 96.25 114 PHE A C 1
ATOM 902 O O . PHE A 1 114 ? 7.716 -5.529 9.648 1.00 96.25 114 PHE A O 1
ATOM 909 N N . MET A 1 115 ? 6.251 -7.211 9.895 1.00 96.56 115 MET A N 1
ATOM 910 C CA . MET A 1 115 ? 6.740 -7.957 8.729 1.00 96.56 115 MET A CA 1
ATOM 911 C C . MET A 1 115 ? 6.520 -7.184 7.423 1.00 96.56 115 MET A C 1
ATOM 913 O O . MET A 1 115 ? 7.435 -7.095 6.601 1.00 96.56 115 MET A O 1
ATOM 917 N N . MET A 1 116 ? 5.345 -6.570 7.258 1.00 95.31 116 MET A N 1
ATOM 918 C CA . MET A 1 116 ? 5.038 -5.721 6.106 1.00 95.31 116 MET A CA 1
ATOM 919 C C . MET A 1 116 ? 5.979 -4.517 6.041 1.00 95.31 116 MET A C 1
ATOM 921 O O . MET A 1 116 ? 6.520 -4.234 4.976 1.00 95.31 116 MET A O 1
ATOM 925 N N . ALA A 1 117 ? 6.249 -3.851 7.167 1.00 94.94 117 ALA A N 1
ATOM 926 C CA . ALA A 1 117 ? 7.155 -2.709 7.209 1.00 94.94 117 ALA A CA 1
ATOM 927 C C . ALA A 1 117 ? 8.566 -3.071 6.722 1.00 94.94 117 ALA A C 1
ATOM 929 O O . ALA A 1 117 ? 9.142 -2.313 5.944 1.00 94.94 117 ALA A O 1
ATOM 930 N N . MET A 1 118 ? 9.120 -4.222 7.120 1.00 95.25 118 MET A N 1
ATOM 931 C CA . MET A 1 118 ? 10.451 -4.643 6.658 1.00 95.25 118 MET A CA 1
ATOM 932 C C . MET A 1 118 ? 10.501 -4.813 5.136 1.00 95.25 118 MET A C 1
ATOM 934 O O . MET A 1 118 ? 11.374 -4.248 4.482 1.00 95.25 118 MET A O 1
ATOM 938 N N . PHE A 1 119 ? 9.539 -5.543 4.567 1.00 94.69 119 PHE A N 1
ATOM 939 C CA . PHE A 1 119 ? 9.492 -5.801 3.128 1.00 94.69 119 PHE A CA 1
ATOM 940 C C . PHE A 1 119 ? 9.197 -4.532 2.309 1.00 94.69 119 PHE A C 1
ATOM 942 O O . PHE A 1 119 ? 9.899 -4.244 1.338 1.00 94.69 119 PHE A O 1
ATOM 949 N N . TYR A 1 120 ? 8.196 -3.739 2.704 1.00 94.62 120 TYR A N 1
ATOM 950 C CA . TYR A 1 120 ? 7.804 -2.543 1.953 1.00 94.62 120 TYR A CA 1
ATOM 951 C C . TYR A 1 120 ? 8.892 -1.465 1.951 1.00 94.62 120 TYR A C 1
ATOM 953 O O . TYR A 1 120 ? 9.111 -0.832 0.918 1.00 94.62 120 TYR A O 1
ATOM 961 N N . ASN A 1 121 ? 9.626 -1.284 3.055 1.00 95.50 121 ASN A N 1
ATOM 962 C CA . ASN A 1 121 ? 10.734 -0.325 3.089 1.00 95.50 121 ASN A CA 1
ATOM 963 C C . ASN A 1 121 ? 11.866 -0.700 2.118 1.00 95.50 121 ASN A C 1
ATOM 965 O O . ASN A 1 121 ? 12.478 0.193 1.534 1.00 95.50 121 ASN A O 1
ATOM 969 N N . THR A 1 122 ? 12.118 -1.992 1.875 1.00 96.31 122 THR A N 1
ATOM 970 C CA . THR A 1 122 ? 13.082 -2.425 0.849 1.00 96.31 122 THR A CA 1
ATOM 971 C C . THR A 1 122 ? 12.644 -1.999 -0.553 1.00 96.31 122 THR A C 1
ATOM 973 O O . THR A 1 122 ? 13.452 -1.464 -1.310 1.00 96.31 122 THR A O 1
ATOM 976 N N . ILE A 1 123 ? 11.360 -2.161 -0.888 1.00 94.94 123 ILE A N 1
ATOM 977 C CA . ILE A 1 123 ? 10.822 -1.739 -2.190 1.00 94.94 123 ILE A CA 1
ATOM 978 C C . ILE A 1 123 ? 10.915 -0.218 -2.360 1.00 94.94 123 ILE A C 1
ATOM 980 O O . ILE A 1 123 ? 11.343 0.261 -3.411 1.00 94.94 123 ILE A O 1
ATOM 984 N N . ILE A 1 124 ? 10.577 0.547 -1.316 1.00 95.00 124 ILE A N 1
ATOM 985 C CA . ILE A 1 124 ? 10.716 2.011 -1.324 1.00 95.00 124 ILE A CA 1
ATOM 986 C C . ILE A 1 124 ? 12.188 2.404 -1.502 1.00 95.00 124 ILE A C 1
ATOM 988 O O . ILE A 1 124 ? 12.492 3.294 -2.292 1.00 95.00 124 ILE A O 1
ATOM 992 N N . SER A 1 125 ? 13.114 1.718 -0.828 1.00 96.88 125 SER A N 1
ATOM 993 C CA . SER A 1 125 ? 14.553 1.956 -0.978 1.00 96.88 125 SER A CA 1
ATOM 994 C C . SER A 1 125 ? 15.024 1.742 -2.419 1.00 96.88 125 SER A C 1
ATOM 996 O O . SER A 1 125 ? 15.750 2.585 -2.947 1.00 96.88 125 SER A O 1
ATOM 998 N N . TRP A 1 126 ? 14.564 0.685 -3.094 1.00 95.81 126 TRP A N 1
ATOM 999 C CA . TRP A 1 126 ? 14.855 0.484 -4.515 1.00 95.81 126 TRP A CA 1
ATOM 1000 C C . TRP A 1 126 ? 14.262 1.593 -5.385 1.00 95.81 126 TRP A C 1
ATOM 1002 O O . TRP A 1 126 ? 14.963 2.118 -6.246 1.00 95.81 126 TRP A O 1
ATOM 1012 N N . ALA A 1 127 ? 13.016 2.006 -5.143 1.00 94.50 127 ALA A N 1
ATOM 1013 C CA . ALA A 1 127 ? 12.400 3.106 -5.886 1.00 94.50 127 ALA A CA 1
ATOM 1014 C C . ALA A 1 127 ? 13.190 4.418 -5.732 1.00 94.50 127 ALA A C 1
ATOM 1016 O O . ALA A 1 127 ? 13.467 5.089 -6.724 1.00 94.50 127 ALA A O 1
ATOM 1017 N N . VAL A 1 128 ? 13.621 4.748 -4.509 1.00 94.62 128 VAL A N 1
ATOM 1018 C CA . VAL A 1 128 ? 14.475 5.916 -4.240 1.00 94.62 128 VAL A CA 1
ATOM 1019 C C . VAL A 1 128 ? 15.841 5.764 -4.908 1.00 94.62 128 VAL A C 1
ATOM 1021 O O . VAL A 1 128 ? 16.337 6.730 -5.479 1.00 94.62 128 VAL A O 1
ATOM 1024 N N . TYR A 1 129 ? 16.438 4.570 -4.903 1.00 92.69 129 TYR A N 1
ATOM 1025 C CA . TYR A 1 129 ? 17.692 4.308 -5.612 1.00 92.69 129 TYR A CA 1
ATOM 1026 C C . TYR A 1 129 ? 17.558 4.580 -7.117 1.00 92.69 129 TYR A C 1
ATOM 1028 O O . TYR A 1 129 ? 18.357 5.335 -7.669 1.00 92.69 129 TYR A O 1
ATOM 1036 N N . TYR A 1 130 ? 16.522 4.049 -7.775 1.00 90.81 130 TYR A N 1
ATOM 1037 C CA . TYR A 1 130 ? 16.262 4.316 -9.195 1.00 90.81 130 TYR A CA 1
ATOM 1038 C C . TYR A 1 130 ? 15.944 5.794 -9.465 1.00 90.81 130 TYR A C 1
ATOM 1040 O O . TYR A 1 130 ? 16.412 6.347 -10.463 1.00 90.81 130 TYR A O 1
ATOM 1048 N N . LEU A 1 131 ? 15.212 6.461 -8.566 1.00 91.56 131 LEU A N 1
ATOM 1049 C CA . LEU A 1 131 ? 14.935 7.896 -8.656 1.00 91.56 131 LEU A CA 1
ATOM 1050 C C . LEU A 1 131 ? 16.234 8.708 -8.606 1.00 91.56 131 LEU A C 1
ATOM 1052 O O . LEU A 1 131 ? 16.500 9.523 -9.483 1.00 91.56 131 LEU A O 1
ATOM 1056 N N . VAL A 1 132 ? 17.080 8.444 -7.614 1.00 90.81 132 VAL A N 1
ATOM 1057 C CA . VAL A 1 132 ? 18.367 9.120 -7.434 1.00 90.81 132 VAL A CA 1
ATOM 1058 C C . VAL A 1 132 ? 19.300 8.838 -8.614 1.00 90.81 132 VAL A C 1
ATOM 1060 O O . VAL A 1 132 ? 19.918 9.765 -9.125 1.00 90.81 132 VAL A O 1
ATOM 1063 N N . MET A 1 133 ? 19.354 7.602 -9.116 1.00 87.38 133 MET A N 1
ATOM 1064 C CA . MET A 1 133 ? 20.130 7.242 -10.312 1.00 87.38 133 MET A CA 1
ATOM 1065 C C . MET A 1 133 ? 19.611 7.904 -11.596 1.00 87.38 133 MET A C 1
ATOM 1067 O O . MET A 1 133 ? 20.391 8.091 -12.525 1.00 87.38 133 MET A O 1
ATOM 1071 N N . SER A 1 134 ? 18.335 8.298 -11.644 1.00 86.88 134 SER A N 1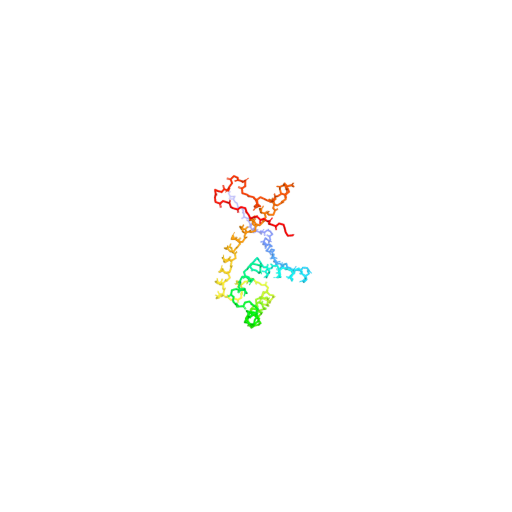
ATOM 1072 C CA . SER A 1 134 ? 17.775 9.068 -12.766 1.00 86.88 134 SER A CA 1
ATOM 1073 C C . SER A 1 134 ? 18.274 10.518 -12.789 1.00 86.88 134 SER A C 1
ATOM 1075 O O . SER A 1 134 ? 18.325 11.123 -13.855 1.00 86.88 134 SER A O 1
ATOM 1077 N N . PHE A 1 135 ? 18.647 11.074 -11.629 1.00 83.56 135 PHE A N 1
ATOM 1078 C CA . PHE A 1 135 ? 19.158 12.446 -11.496 1.00 83.56 135 PHE A CA 1
ATOM 1079 C C . PHE A 1 135 ? 20.683 12.522 -11.325 1.00 83.56 135 PHE A C 1
ATOM 1081 O O . PHE A 1 135 ? 21.282 13.566 -11.594 1.00 83.56 135 PHE A O 1
ATOM 1088 N N . ASN A 1 136 ? 21.327 11.440 -10.868 1.00 70.12 136 ASN A N 1
ATOM 1089 C CA . ASN A 1 136 ? 22.769 11.375 -10.637 1.00 70.12 136 ASN A CA 1
ATOM 1090 C C . ASN A 1 136 ? 23.535 11.289 -11.958 1.00 70.12 136 ASN A C 1
ATOM 1092 O O . ASN A 1 136 ? 23.934 10.229 -12.445 1.00 70.12 136 ASN A O 1
ATOM 1096 N N . GLY A 1 137 ? 23.761 12.480 -12.495 1.00 58.69 137 GLY A N 1
ATOM 1097 C CA . GLY A 1 137 ? 24.350 12.733 -13.788 1.00 58.69 137 GLY A CA 1
ATOM 1098 C C . GLY A 1 137 ? 23.257 13.224 -14.715 1.00 58.69 137 GLY A C 1
ATOM 1099 O O . GLY A 1 137 ? 22.371 12.458 -15.069 1.00 58.69 137 GLY A O 1
ATOM 1100 N N . PHE A 1 138 ? 23.375 14.471 -15.172 1.00 58.38 138 PHE A N 1
ATOM 1101 C CA . PHE A 1 138 ? 22.794 14.965 -16.427 1.00 58.38 138 PHE A CA 1
ATOM 1102 C C . PHE A 1 138 ? 23.341 14.150 -17.622 1.00 58.38 138 PHE A C 1
ATOM 1104 O O . PHE A 1 138 ? 23.909 14.681 -18.573 1.00 58.38 138 PHE A O 1
ATOM 1111 N N . ARG A 1 139 ? 23.267 12.823 -17.537 1.00 61.78 139 ARG A N 1
ATOM 1112 C CA . ARG A 1 139 ? 23.549 11.891 -18.607 1.00 61.78 139 ARG A CA 1
ATOM 1113 C C . ARG A 1 139 ? 22.322 11.954 -19.496 1.00 61.78 139 ARG A C 1
ATOM 1115 O O . ARG A 1 139 ? 21.199 11.815 -19.025 1.00 61.78 139 ARG A O 1
ATOM 1122 N N . SER A 1 140 ? 22.547 12.174 -20.782 1.00 65.75 140 SER A N 1
ATOM 1123 C CA . SER A 1 140 ? 21.494 12.144 -21.796 1.00 65.75 140 SER A CA 1
ATOM 1124 C C . SER A 1 140 ? 20.793 10.782 -21.877 1.00 65.75 140 SER A C 1
ATOM 1126 O O . SER A 1 140 ? 19.735 10.678 -22.491 1.00 65.75 140 SER A O 1
ATOM 1128 N N . GLU A 1 141 ? 21.361 9.737 -21.262 1.00 74.62 141 GLU A N 1
ATOM 1129 C CA . GLU A 1 141 ? 20.867 8.367 -21.329 1.00 74.62 141 GLU A CA 1
ATOM 1130 C C . GLU A 1 141 ? 20.799 7.700 -19.951 1.00 74.62 141 GLU A C 1
ATOM 1132 O O . GLU A 1 141 ? 21.730 7.790 -19.146 1.00 74.62 141 GLU A O 1
ATOM 1137 N N . LEU A 1 142 ? 19.684 7.005 -19.697 1.00 83.12 142 LEU A N 1
ATOM 1138 C CA . LEU A 1 142 ? 19.424 6.313 -18.438 1.00 83.12 142 LEU A CA 1
ATOM 1139 C C . LEU A 1 142 ? 20.275 5.030 -18.320 1.00 83.12 142 LEU A C 1
ATOM 1141 O O . LEU A 1 142 ? 20.453 4.334 -19.322 1.00 83.12 142 LEU A O 1
ATOM 1145 N N . PRO A 1 143 ? 20.728 4.641 -17.109 1.00 83.31 143 PRO A N 1
ATOM 1146 C CA . PRO A 1 143 ? 21.603 3.475 -16.904 1.00 83.31 143 PRO A CA 1
ATOM 1147 C C . PRO A 1 143 ? 21.025 2.108 -17.308 1.00 83.31 143 PRO A C 1
ATOM 1149 O O . PRO A 1 143 ? 21.748 1.123 -17.347 1.00 83.31 143 PRO A O 1
ATOM 1152 N N . TRP A 1 144 ? 19.719 2.010 -17.550 1.00 86.31 144 TRP A N 1
ATOM 1153 C CA . TRP A 1 144 ? 19.049 0.783 -18.002 1.00 86.31 144 TRP A CA 1
ATOM 1154 C C . TRP A 1 144 ? 18.651 0.831 -19.482 1.00 86.31 144 TRP A C 1
ATOM 1156 O O . TRP A 1 144 ? 17.989 -0.082 -19.966 1.00 86.31 144 TRP A O 1
ATOM 1166 N N . LYS A 1 145 ? 19.038 1.888 -20.210 1.00 84.75 145 LYS A N 1
ATOM 1167 C CA . LYS A 1 145 ? 18.803 2.003 -21.657 1.00 84.75 145 LYS A CA 1
ATOM 1168 C C . LYS A 1 145 ? 19.788 1.144 -22.462 1.00 84.75 145 LYS A C 1
ATOM 1170 O O . LYS A 1 145 ? 19.424 0.631 -23.513 1.00 84.75 145 LYS A O 1
ATOM 1175 N N . GLY A 1 146 ? 21.027 1.004 -21.984 1.00 83.69 146 GLY A N 1
ATOM 1176 C CA . GLY A 1 146 ? 22.122 0.372 -22.721 1.00 83.69 146 GLY A CA 1
ATOM 1177 C C . GLY A 1 146 ? 22.718 -0.860 -22.041 1.00 83.69 146 GLY A C 1
ATOM 1178 O O . GLY A 1 146 ? 22.610 -1.059 -20.832 1.00 83.69 146 GLY A O 1
ATOM 1179 N N . CYS A 1 147 ? 23.417 -1.669 -22.839 1.00 86.44 147 CYS A N 1
ATOM 1180 C CA . CYS A 1 147 ? 24.098 -2.880 -22.381 1.00 86.44 147 CYS A CA 1
ATOM 1181 C C . CYS A 1 147 ? 25.590 -2.674 -22.042 1.00 86.44 147 CYS A C 1
ATOM 1183 O O . CYS A 1 147 ? 26.251 -3.604 -21.584 1.00 86.44 147 CYS A O 1
ATOM 1185 N N . HIS A 1 148 ? 26.130 -1.459 -22.156 1.00 84.56 148 HIS A N 1
ATOM 1186 C CA . HIS A 1 148 ? 27.553 -1.164 -21.927 1.00 84.56 148 HIS A CA 1
ATOM 1187 C C . HIS A 1 148 ? 27.870 -0.790 -20.469 1.00 84.56 148 HIS A C 1
ATOM 1189 O O . HIS A 1 148 ? 28.391 0.290 -20.182 1.00 84.56 148 HIS A O 1
ATOM 1195 N N . HIS A 1 149 ? 27.553 -1.681 -19.531 1.00 86.44 149 HIS A N 1
ATOM 1196 C CA . HIS A 1 149 ? 27.814 -1.477 -18.107 1.00 86.44 149 HIS A CA 1
ATOM 1197 C C . HIS A 1 149 ? 28.508 -2.685 -17.484 1.00 86.44 149 HIS A C 1
ATOM 1199 O O . HIS A 1 149 ? 28.350 -3.808 -17.950 1.00 86.44 149 HIS A O 1
ATOM 1205 N N . ALA A 1 150 ? 29.254 -2.455 -16.400 1.00 90.94 150 ALA A N 1
ATOM 1206 C CA . ALA A 1 150 ? 30.045 -3.494 -15.734 1.00 90.94 150 ALA A CA 1
ATOM 1207 C C . ALA A 1 150 ? 29.199 -4.631 -15.130 1.00 90.94 150 ALA A C 1
ATOM 1209 O O . ALA A 1 150 ? 29.719 -5.710 -14.873 1.00 90.94 150 ALA A O 1
ATOM 1210 N N . TRP A 1 151 ? 27.908 -4.389 -14.891 1.00 90.19 151 TRP A N 1
ATOM 1211 C CA . TRP A 1 151 ? 26.966 -5.378 -14.362 1.00 90.19 151 TRP A CA 1
ATOM 1212 C C . TRP A 1 151 ? 26.235 -6.180 -15.451 1.00 90.19 151 TRP A C 1
ATOM 1214 O O . TRP A 1 151 ? 25.462 -7.077 -15.117 1.00 90.19 151 TRP A O 1
ATOM 1224 N N . ASN A 1 152 ? 26.444 -5.867 -16.734 1.00 92.75 152 ASN A N 1
ATOM 1225 C CA . ASN A 1 152 ? 25.775 -6.549 -17.839 1.00 92.75 152 ASN A CA 1
ATOM 1226 C C . ASN A 1 152 ? 26.551 -7.794 -18.285 1.00 92.75 152 ASN A C 1
ATOM 1228 O O . ASN A 1 152 ? 27.778 -7.837 -18.235 1.00 92.75 152 ASN A O 1
ATOM 1232 N N . THR A 1 153 ? 25.818 -8.806 -18.747 1.00 91.62 153 THR A N 1
ATOM 1233 C CA . THR A 1 153 ? 26.359 -10.071 -19.266 1.00 91.62 153 THR A CA 1
ATOM 1234 C C . THR A 1 153 ? 26.280 -10.126 -20.795 1.00 91.62 153 THR A C 1
ATOM 1236 O O . THR A 1 153 ? 25.614 -9.299 -21.418 1.00 91.62 153 THR A O 1
ATOM 1239 N N . GLU A 1 154 ? 26.923 -11.126 -21.411 1.00 89.56 154 GLU A N 1
ATOM 1240 C CA . GLU A 1 154 ? 26.928 -11.337 -22.875 1.00 89.56 154 GLU A CA 1
ATOM 1241 C C . GLU A 1 154 ? 25.522 -11.509 -23.482 1.00 89.56 154 GLU A C 1
ATOM 1243 O O . GLU A 1 154 ? 25.325 -11.280 -24.670 1.00 89.56 154 GLU 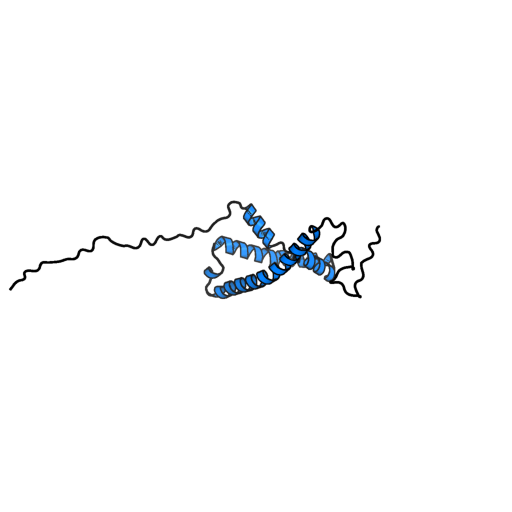A O 1
ATOM 1248 N N . CYS A 1 155 ? 24.527 -11.865 -22.664 1.00 89.50 155 CYS A N 1
ATOM 1249 C CA . CYS A 1 155 ? 23.134 -12.027 -23.081 1.00 89.50 155 CYS A CA 1
ATOM 1250 C C . CYS A 1 155 ? 22.328 -10.716 -23.084 1.00 89.50 155 CYS A C 1
ATOM 1252 O O . CYS A 1 155 ? 21.121 -10.751 -23.325 1.00 89.50 155 CYS A O 1
ATOM 1254 N N . CYS A 1 156 ? 22.936 -9.572 -22.755 1.00 89.62 156 CYS A N 1
ATOM 1255 C CA . CYS A 1 156 ? 22.223 -8.300 -22.723 1.00 89.62 156 CYS A CA 1
ATOM 1256 C C . CYS A 1 156 ? 21.866 -7.848 -24.145 1.00 89.62 156 CYS A C 1
ATOM 1258 O O . CYS A 1 156 ? 22.744 -7.587 -24.965 1.00 89.62 156 CYS A O 1
ATOM 1260 N N . VAL A 1 157 ? 20.567 -7.718 -24.415 1.00 88.19 157 VAL A N 1
ATOM 1261 C CA . VAL A 1 157 ? 20.037 -7.180 -25.670 1.00 88.19 157 VAL A CA 1
ATOM 1262 C C . VAL A 1 157 ? 19.380 -5.844 -25.358 1.00 88.19 157 VAL A C 1
ATOM 1264 O O . VAL A 1 157 ? 18.391 -5.791 -24.627 1.00 88.19 157 VAL A O 1
ATOM 1267 N N . ALA A 1 158 ? 19.943 -4.759 -25.886 1.00 82.88 158 ALA A N 1
ATOM 1268 C CA . ALA A 1 158 ? 19.313 -3.452 -25.785 1.00 82.88 158 ALA A CA 1
ATOM 1269 C C . ALA A 1 158 ? 18.054 -3.444 -26.662 1.00 82.88 158 ALA A C 1
ATOM 1271 O O . ALA A 1 158 ? 18.065 -3.958 -27.781 1.00 82.88 158 ALA A O 1
ATOM 1272 N N . ALA A 1 159 ? 16.960 -2.883 -26.150 1.00 75.06 159 ALA A N 1
ATOM 1273 C CA . ALA A 1 159 ? 15.761 -2.703 -26.954 1.00 75.06 159 ALA A CA 1
ATOM 1274 C C . ALA A 1 159 ? 16.048 -1.626 -28.012 1.00 75.06 159 ALA A C 1
ATOM 1276 O O . ALA A 1 159 ? 16.280 -0.468 -27.661 1.00 75.06 159 ALA A O 1
ATOM 1277 N N . ASP A 1 160 ? 16.024 -1.998 -29.294 1.00 62.34 160 ASP A N 1
ATOM 1278 C CA . ASP A 1 160 ? 16.064 -1.040 -30.398 1.00 62.34 160 ASP A CA 1
ATOM 1279 C C . ASP A 1 160 ? 14.795 -0.186 -30.346 1.00 62.34 160 ASP A C 1
ATOM 1281 O O . ASP A 1 160 ? 13.714 -0.595 -30.783 1.00 62.34 160 ASP A O 1
ATOM 1285 N N . VAL A 1 161 ? 14.912 1.019 -29.792 1.00 58.84 161 VAL A N 1
ATOM 1286 C CA . VAL A 1 161 ? 13.871 2.034 -29.921 1.00 58.84 161 VAL A CA 1
ATOM 1287 C C . VAL A 1 161 ? 13.910 2.501 -31.372 1.00 58.84 161 VAL A C 1
ATOM 1289 O O . VAL A 1 161 ? 14.672 3.395 -31.72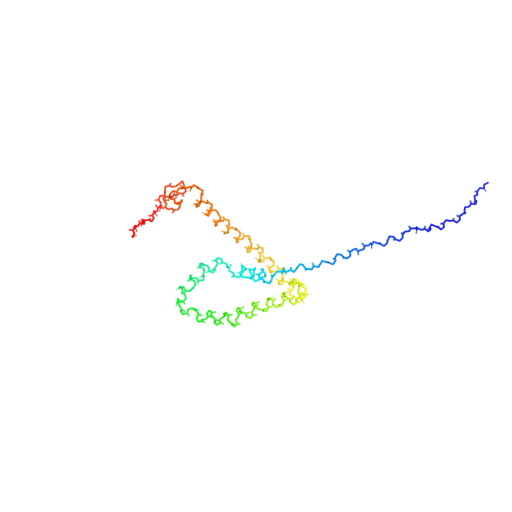6 1.00 58.84 161 VAL A O 1
ATOM 1292 N N . LYS A 1 162 ? 13.110 1.874 -32.240 1.00 44.91 162 LYS A N 1
ATOM 1293 C CA . LYS A 1 162 ? 12.718 2.522 -33.493 1.00 44.91 162 LYS A CA 1
ATOM 1294 C C . LYS A 1 162 ? 11.940 3.774 -33.102 1.00 44.91 162 LYS A C 1
ATOM 1296 O O . LYS A 1 162 ? 10.815 3.662 -32.619 1.00 44.91 162 LYS A O 1
ATOM 1301 N N . GLU A 1 163 ? 12.580 4.931 -33.238 1.00 48.44 163 GLU A N 1
ATOM 1302 C CA . GLU A 1 163 ? 11.918 6.232 -33.185 1.00 48.44 163 GLU A CA 1
ATOM 1303 C C . GLU A 1 163 ? 10.759 6.203 -34.196 1.00 48.44 163 GLU A C 1
ATOM 1305 O O . GLU A 1 163 ? 10.979 6.002 -35.392 1.00 48.44 163 GLU A O 1
ATOM 1310 N N . TYR A 1 164 ? 9.528 6.298 -33.691 1.00 40.12 164 TYR A N 1
ATOM 1311 C CA . TYR A 1 164 ? 8.340 6.635 -34.476 1.00 40.12 164 TYR A CA 1
ATOM 1312 C C . TYR A 1 164 ? 8.101 8.137 -34.373 1.00 40.12 164 TYR A C 1
ATOM 1314 O O . TYR A 1 164 ? 8.290 8.672 -33.255 1.00 40.12 164 TYR A O 1
#

Secondary structure (DSSP, 8-state):
-------------------------PPP--S-HHHHHHHHHHHH--HHHHHHHHHHHHHTTGGGGHHHHHHHIIIIIHHHHHHHHHHHHHH-S-GGGT-GGGHHHHHHHHHHHHHHHHHHHHHHHHHHHHHHHHHSS--SS-TTT-S-STT--TT---------

Sequence (164 aa):
SIHTTMEATIELPVSWKPAVQQVTIQRESWDHKIEFLLAVIGYAVDLGNVWRFPTAVYMNGGGAFFIPYFILLIFGGLPLFYMELALGQYHRSGVFTICPLVKGVGWATVLINFMMAMFYNTIISWAVYYLVMSFNGFRSELPWKGCHHAWNTECCVAADVKEY

Organism: NCBI:txid433720

InterPro domains:
  IPR000175 Sodium:neurotransmitter symporter [PF00209] (27-159)
  IPR000175 Sodium:neurotransmitter symporter [PR00176] (35-56)
  IPR000175 Sodium:neurotransmitter symporter [PR00176] (104-130)
  IPR000175 Sodium:neurotransmitter symporter [PS50267] (26-164)
  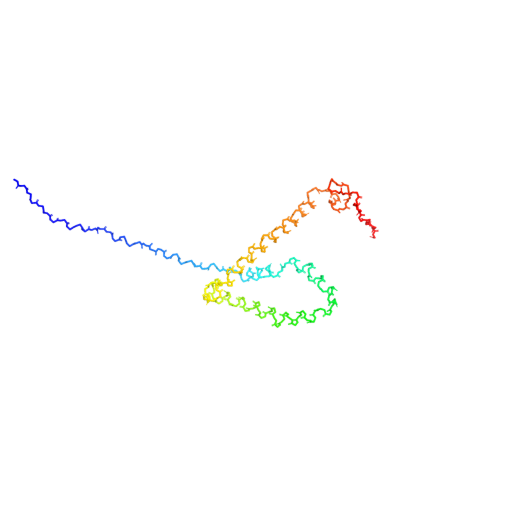IPR000175 Sodium:neurotransmitter symporter [PTHR11616] (17-158)
  IPR037272 Sodium:neurotransmitter symporter superfamily [SSF161070] (27-158)

Foldseek 3Di:
DDDDDDDDPPPPPDDPPPPPPPPPVDDDDDPDPVVVVVVVVVVVDDCCVVPVVCVCLVVVPHPVVVVVVVVCCVPPVVVVVVVVVVCCVVVVDAQCPPDVVSNVVRVVVVVVVVVVVVVVVVVVVVVVVQVVQVVVDPPPDGPLQDQPDPPHDPPDDHPPPPDD

Solvent-accessible surface area (backbone atoms only — not comparable to full-atom values): 10480 Å² total; per-residue (Å²): 136,89,78,91,78,79,91,76,85,78,75,79,80,77,88,80,67,77,80,76,75,77,78,72,81,72,78,88,70,78,92,45,72,62,59,54,51,51,53,53,50,57,70,72,60,54,72,54,65,69,57,48,48,56,51,50,30,60,74,53,62,36,80,63,36,52,59,64,48,52,51,48,37,63,74,47,49,49,54,54,53,51,49,53,52,50,50,46,67,70,66,69,55,64,62,63,75,80,41,82,83,46,32,62,54,37,55,50,52,53,52,51,50,53,56,49,50,60,56,53,51,52,55,50,50,52,53,50,50,55,52,49,60,67,61,68,52,96,55,97,64,60,88,83,61,58,56,92,48,95,89,52,59,96,83,57,75,58,78,81,77,76,84,126

Mean predicted aligned error: 12.22 Å

pLDDT: mean 81.37, std 17.38, range [32.47, 97.12]